Protein AF-A0A974P0B1-F1 (afdb_monomer_lite)

Foldseek 3Di:
DCQLVVVHDDAEADDCVPCVVLVVLVQDDLLHHPFQWDACVVQPPVQQLCFQCVVVCVVCVVVVHDDDPVVSVVVVVVQDDDRTGGLVSGDPVSNVVLVVVCVVDVVSVVVGDDPPSPTQDSVSSVSSVVSCCPCVPPVNVVVVVVVVVVCVVPDPPDPPPPPDPVVVVVVVVVPD

Secondary structure (DSSP, 8-state):
-GGGGGTPPP-EE--HHHHHHHHHTT---TTEES--EEEHHHH-HHHHHHHHHHHHHHHHHHTT----HHHHHHHHHHHEETTEEEGGGS-HHHHHHHHHHHHH-HHHHHHHS-S---PPPHHHHHHHHHHHHHHSSHHHHHHHHHHHHHHHHHS--------S-HHHHHHHHT--

pLDDT: mean 84.12, std 12.35, range [44.41, 96.06]

Sequence (176 aa):
MECWFFNKLLLGRDIPLITADLRSAGIVLDSLYDFLGIPVSLIGKRQVYRSLFHHLRQNAAAIGIPVKTQLCEKMLQRALRGNQIDFGGLEPLLQERVLHLAAQSPSVARDFFPRPLTLTSMETIRLNCGVVAREYSLERYLSRLLEIYSTIVSAPSGAASLAGNSLDIFKEFLLI

Structure (mmCIF, N/CA/C/O backbone):
data_AF-A0A974P0B1-F1
#
_entry.id   AF-A0A974P0B1-F1
#
loop_
_atom_site.group_PDB
_atom_site.id
_atom_site.type_symbol
_atom_site.label_atom_id
_atom_site.label_alt_id
_atom_site.label_comp_id
_atom_site.label_asym_id
_atom_site.label_entity_id
_atom_site.label_seq_id
_atom_site.pdbx_PDB_ins_code
_atom_site.Cartn_x
_atom_site.Cartn_y
_atom_site.Cartn_z
_atom_site.occupancy
_atom_site.B_iso_or_equiv
_atom_site.auth_seq_id
_atom_site.auth_comp_id
_atom_site.auth_asym_id
_atom_site.auth_atom_id
_atom_site.pdbx_PDB_model_num
ATOM 1 N N . MET A 1 1 ? 10.475 -5.405 -5.237 1.00 65.50 1 MET A N 1
ATOM 2 C CA . MET A 1 1 ? 10.103 -6.697 -5.867 1.00 65.50 1 MET A CA 1
ATOM 3 C C . MET A 1 1 ? 10.992 -7.863 -5.438 1.00 65.50 1 MET A C 1
ATOM 5 O O . MET A 1 1 ? 10.849 -8.965 -5.946 1.00 65.50 1 MET A O 1
ATOM 9 N N . GLU A 1 2 ? 11.865 -7.660 -4.450 1.00 77.81 2 GLU A N 1
ATOM 10 C CA . GLU A 1 2 ? 12.844 -8.661 -4.015 1.00 77.81 2 GLU A CA 1
ATOM 11 C C . GLU A 1 2 ? 12.228 -9.836 -3.244 1.00 77.81 2 GLU A C 1
ATOM 13 O O . GLU A 1 2 ? 12.825 -10.904 -3.172 1.00 77.81 2 GLU A O 1
ATOM 18 N N . CYS A 1 3 ? 11.020 -9.676 -2.692 1.00 85.62 3 CYS A N 1
ATOM 19 C CA . CYS A 1 3 ? 10.372 -10.686 -1.853 1.00 85.62 3 CYS A CA 1
ATOM 20 C C . CYS A 1 3 ? 10.278 -12.067 -2.524 1.00 85.62 3 CYS A C 1
ATOM 22 O O . CYS A 1 3 ? 10.609 -13.067 -1.885 1.00 85.62 3 CYS A O 1
ATOM 24 N N . TRP A 1 4 ? 9.910 -12.137 -3.807 1.00 90.75 4 TRP A N 1
ATOM 25 C CA . TRP A 1 4 ? 9.745 -13.415 -4.507 1.00 90.75 4 TRP A CA 1
ATOM 26 C C . TRP A 1 4 ? 11.066 -14.147 -4.771 1.00 90.75 4 TRP A C 1
ATOM 28 O O . TRP A 1 4 ? 11.073 -15.375 -4.748 1.00 90.75 4 TRP A O 1
ATOM 38 N N . PHE A 1 5 ? 12.192 -13.436 -4.912 1.00 87.94 5 PHE A N 1
ATOM 39 C CA . PHE A 1 5 ? 13.517 -14.068 -5.007 1.00 87.94 5 PHE A CA 1
ATOM 40 C C . PHE A 1 5 ? 13.920 -14.783 -3.711 1.00 87.94 5 PHE A C 1
ATOM 42 O O . PHE A 1 5 ? 14.678 -15.748 -3.742 1.00 87.94 5 PHE A O 1
ATOM 49 N N . PHE A 1 6 ? 13.360 -14.360 -2.576 1.00 89.62 6 PHE A N 1
ATOM 50 C CA . PHE A 1 6 ? 13.555 -14.998 -1.275 1.00 89.62 6 PHE A CA 1
ATOM 51 C C . PHE A 1 6 ? 12.420 -15.961 -0.897 1.00 89.62 6 PHE A C 1
ATOM 53 O O . PHE A 1 6 ? 12.275 -16.295 0.278 1.00 89.62 6 PHE A O 1
ATOM 60 N N . ASN A 1 7 ? 11.595 -16.391 -1.861 1.00 88.19 7 ASN A N 1
ATOM 61 C CA . ASN A 1 7 ? 10.407 -17.223 -1.631 1.00 88.19 7 ASN A CA 1
ATOM 62 C C . ASN A 1 7 ? 9.428 -16.624 -0.602 1.00 88.19 7 ASN A C 1
ATOM 64 O O . ASN A 1 7 ? 8.740 -17.353 0.114 1.00 88.19 7 ASN A O 1
ATOM 68 N N . LYS A 1 8 ? 9.366 -15.290 -0.507 1.00 87.38 8 LYS A N 1
ATO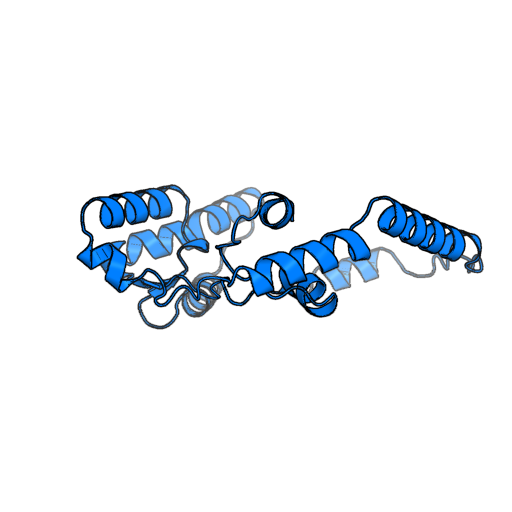M 69 C CA . LYS A 1 8 ? 8.434 -14.583 0.375 1.00 87.38 8 LYS A CA 1
ATOM 70 C C . LYS A 1 8 ? 7.213 -14.114 -0.404 1.00 87.38 8 LYS A C 1
ATOM 72 O O . LYS A 1 8 ? 7.312 -13.625 -1.529 1.00 87.38 8 LYS A O 1
ATOM 77 N N . LEU A 1 9 ? 6.059 -14.225 0.241 1.00 85.62 9 LEU A N 1
ATOM 78 C CA . LEU A 1 9 ? 4.806 -13.637 -0.220 1.00 85.62 9 LEU A CA 1
ATOM 79 C C . LEU A 1 9 ? 4.818 -12.110 -0.040 1.00 85.62 9 LEU A C 1
ATOM 81 O O . LEU A 1 9 ? 5.494 -11.582 0.845 1.00 85.62 9 LEU A O 1
ATOM 85 N N . LEU A 1 10 ? 4.057 -11.407 -0.879 1.00 87.75 10 LEU A N 1
ATOM 86 C CA . LEU A 1 10 ? 3.834 -9.968 -0.763 1.00 87.75 10 LEU A CA 1
ATOM 87 C C . LEU A 1 10 ? 2.446 -9.738 -0.161 1.00 87.75 10 LEU A C 1
ATOM 89 O O . LEU A 1 10 ? 1.453 -10.165 -0.739 1.00 87.75 10 LEU A O 1
ATOM 93 N N . LEU A 1 11 ? 2.375 -9.061 0.981 1.00 85.50 11 LEU A N 1
ATOM 94 C CA . LEU A 1 11 ? 1.121 -8.615 1.591 1.00 85.50 11 LEU A CA 1
ATOM 95 C C . LEU A 1 11 ? 1.169 -7.111 1.751 1.00 85.50 11 LEU A C 1
ATOM 97 O O . LEU A 1 11 ? 2.210 -6.550 2.093 1.00 85.50 11 LEU A O 1
ATOM 101 N N . GLY A 1 12 ? 0.034 -6.465 1.541 1.00 86.31 12 GLY A N 1
ATOM 102 C CA . GLY A 1 12 ? -0.056 -5.028 1.691 1.00 86.31 12 GLY A CA 1
ATOM 103 C C . GLY A 1 12 ? -1.247 -4.463 0.955 1.00 86.31 12 GLY A C 1
ATOM 104 O O . GLY A 1 12 ? -2.150 -5.190 0.551 1.00 86.31 12 GLY A O 1
ATOM 105 N N . ARG A 1 13 ? -1.224 -3.148 0.798 1.00 88.25 13 ARG A N 1
ATOM 106 C CA . ARG A 1 13 ? -2.263 -2.418 0.097 1.00 88.25 13 ARG A CA 1
ATOM 107 C C . ARG A 1 13 ? -2.045 -2.482 -1.412 1.00 88.25 13 ARG A C 1
ATOM 109 O O . ARG A 1 13 ? -0.927 -2.287 -1.886 1.00 88.25 13 ARG A O 1
ATOM 116 N N . ASP A 1 14 ? -3.126 -2.670 -2.151 1.00 90.44 14 ASP A N 1
ATOM 117 C CA . ASP A 1 14 ? -3.169 -2.414 -3.577 1.00 90.44 14 ASP A CA 1
ATOM 118 C C . ASP A 1 14 ? -3.239 -0.905 -3.822 1.00 90.44 14 ASP A C 1
ATOM 120 O O . ASP A 1 14 ? -4.169 -0.222 -3.387 1.00 90.44 14 ASP A O 1
ATOM 124 N N . ILE A 1 15 ? -2.226 -0.371 -4.498 1.00 91.12 15 ILE A N 1
ATOM 125 C CA . ILE A 1 15 ? -2.160 1.035 -4.891 1.00 91.12 15 ILE A CA 1
ATOM 126 C C . ILE A 1 15 ? -2.158 1.044 -6.418 1.00 91.12 15 ILE A C 1
ATOM 128 O O . ILE A 1 15 ? -1.076 0.925 -6.994 1.00 91.12 15 ILE A O 1
ATOM 132 N N . PRO A 1 16 ? -3.325 1.186 -7.082 1.00 91.31 16 PRO A N 1
ATOM 133 C CA . PRO A 1 16 ? -3.451 1.020 -8.532 1.00 91.31 16 PRO A CA 1
ATOM 134 C C . PRO A 1 16 ? -2.452 1.840 -9.349 1.00 91.31 16 PRO A C 1
ATOM 136 O O . PRO A 1 16 ? -1.931 1.346 -10.340 1.00 91.31 16 PRO A O 1
ATOM 139 N N . LEU A 1 17 ? -2.115 3.050 -8.888 1.00 91.81 17 LEU A N 1
ATOM 140 C CA . LEU A 1 17 ? -1.105 3.907 -9.519 1.00 91.81 17 LEU A CA 1
ATOM 141 C C . LEU A 1 17 ? 0.281 3.240 -9.630 1.00 91.81 17 LEU A C 1
ATOM 143 O O . LEU A 1 17 ? 1.037 3.556 -10.536 1.00 91.81 17 LEU A O 1
ATOM 147 N N . ILE A 1 18 ? 0.618 2.339 -8.707 1.00 89.06 18 ILE A N 1
ATOM 148 C CA . ILE A 1 18 ? 1.895 1.614 -8.661 1.00 89.06 18 ILE A CA 1
ATOM 149 C C . ILE A 1 18 ? 1.727 0.191 -9.211 1.00 89.06 18 ILE A C 1
ATOM 151 O O . ILE A 1 18 ? 2.604 -0.335 -9.890 1.00 89.06 18 ILE A O 1
ATOM 155 N N . THR A 1 19 ? 0.615 -0.470 -8.892 1.00 93.12 19 THR A N 1
ATOM 156 C CA . THR A 1 19 ? 0.416 -1.901 -9.154 1.00 93.12 19 THR A CA 1
ATOM 157 C C . THR A 1 19 ? -0.141 -2.201 -10.543 1.00 93.12 19 THR A C 1
ATOM 159 O O . THR A 1 19 ? -0.018 -3.340 -10.993 1.00 93.12 19 THR A O 1
ATOM 162 N N . ALA A 1 20 ? -0.732 -1.225 -11.242 1.00 94.38 20 ALA A N 1
ATOM 163 C CA . ALA A 1 20 ? -1.277 -1.426 -12.587 1.00 94.38 20 ALA A CA 1
ATOM 164 C C . ALA A 1 20 ? -0.200 -1.857 -13.595 1.00 94.38 20 ALA A C 1
ATOM 166 O O . ALA A 1 20 ? -0.405 -2.821 -14.335 1.00 94.38 20 ALA A O 1
ATOM 167 N N . ASP A 1 21 ? 0.969 -1.216 -13.574 1.00 92.00 21 ASP A N 1
ATOM 168 C CA . ASP A 1 21 ? 2.071 -1.558 -14.480 1.00 92.00 21 ASP A CA 1
ATOM 169 C C . ASP A 1 21 ? 2.635 -2.949 -14.181 1.00 92.00 21 ASP A C 1
ATOM 171 O O . ASP A 1 21 ? 2.925 -3.720 -15.095 1.00 92.00 21 ASP A O 1
ATOM 175 N N . LEU A 1 22 ? 2.723 -3.310 -12.896 1.00 93.25 22 LEU A N 1
ATOM 176 C CA . LEU A 1 22 ? 3.155 -4.642 -12.467 1.00 93.25 22 LEU A CA 1
ATOM 177 C C . LEU A 1 22 ? 2.202 -5.723 -12.994 1.00 93.25 22 LEU A C 1
ATOM 179 O O . LEU A 1 22 ? 2.647 -6.725 -13.554 1.00 93.25 22 LEU A O 1
ATOM 183 N N . ARG A 1 23 ? 0.887 -5.504 -12.868 1.00 94.88 23 ARG A N 1
ATOM 184 C CA . ARG A 1 23 ? -0.134 -6.413 -13.414 1.00 94.88 23 ARG A CA 1
ATOM 185 C C . ARG A 1 23 ? -0.051 -6.515 -14.928 1.00 94.88 23 ARG A C 1
ATOM 187 O O . ARG A 1 23 ? -0.134 -7.613 -15.469 1.00 94.88 23 ARG A O 1
ATOM 194 N N . SER A 1 24 ? 0.166 -5.388 -15.598 1.00 95.06 24 SER A N 1
ATOM 195 C CA . SER A 1 24 ? 0.305 -5.329 -17.056 1.00 95.06 24 SER A CA 1
ATOM 196 C C . SER A 1 24 ? 1.546 -6.087 -17.545 1.00 95.06 24 SER A C 1
ATOM 198 O O . SER A 1 24 ? 1.523 -6.677 -18.620 1.00 95.06 24 SER A O 1
ATOM 200 N N . ALA A 1 25 ? 2.603 -6.150 -16.729 1.00 93.25 25 ALA A N 1
ATOM 201 C CA . ALA A 1 25 ? 3.782 -6.984 -16.965 1.00 93.25 25 ALA A CA 1
ATOM 202 C C . ALA A 1 25 ? 3.564 -8.485 -16.657 1.00 93.25 25 ALA A C 1
ATOM 204 O O . ALA A 1 25 ? 4.457 -9.299 -16.901 1.00 93.25 25 ALA A O 1
ATOM 205 N N . GLY A 1 26 ? 2.394 -8.867 -16.133 1.00 95.12 26 GLY A N 1
ATOM 206 C CA . GLY A 1 26 ? 2.032 -10.246 -15.799 1.00 95.12 26 GLY A CA 1
ATOM 207 C C . GLY A 1 26 ? 2.282 -10.647 -14.343 1.00 95.12 26 GLY A C 1
ATOM 208 O O . GLY A 1 26 ? 2.250 -11.837 -14.035 1.00 95.12 26 GLY A O 1
ATOM 209 N N . ILE A 1 27 ? 2.545 -9.695 -13.440 1.00 94.38 27 ILE A N 1
ATOM 210 C CA . ILE A 1 27 ? 2.682 -9.977 -12.004 1.00 94.38 27 ILE A CA 1
ATOM 211 C C . ILE A 1 27 ? 1.297 -10.153 -11.374 1.00 94.38 27 ILE A C 1
ATOM 213 O O . ILE A 1 27 ? 0.426 -9.290 -11.482 1.00 94.38 27 ILE A O 1
ATOM 217 N N . VAL A 1 28 ? 1.121 -11.248 -10.639 1.00 93.50 28 VAL A N 1
ATOM 218 C CA . VAL A 1 28 ? -0.101 -11.561 -9.891 1.00 93.50 28 VAL A CA 1
ATOM 219 C C . VAL A 1 28 ? -0.016 -10.972 -8.479 1.00 93.50 28 VAL A C 1
ATOM 221 O O . VAL A 1 28 ? 0.936 -11.239 -7.744 1.00 93.50 28 VAL A O 1
ATOM 224 N N . LEU A 1 29 ? -1.012 -10.171 -8.087 1.00 91.69 29 LEU A N 1
ATOM 225 C CA . LEU A 1 29 ? -1.019 -9.371 -6.848 1.00 91.69 29 LEU A CA 1
ATOM 226 C C . LEU A 1 29 ? -2.283 -9.589 -5.994 1.00 91.69 29 LEU A C 1
ATOM 228 O O . LEU A 1 29 ? -2.705 -8.699 -5.262 1.00 91.69 29 LEU A O 1
ATOM 232 N N . ASP A 1 30 ? -2.887 -10.774 -6.074 1.00 88.69 30 ASP A N 1
ATOM 233 C CA . ASP A 1 30 ? -4.186 -11.089 -5.447 1.00 88.69 30 ASP A CA 1
ATOM 234 C C . ASP A 1 30 ? -4.161 -11.096 -3.909 1.00 88.69 30 ASP A C 1
ATOM 236 O O . ASP A 1 30 ? -5.200 -11.110 -3.253 1.00 88.69 30 ASP A O 1
ATOM 240 N N . SER A 1 31 ? -2.966 -11.097 -3.320 1.00 87.00 31 SER A N 1
ATOM 241 C CA . SER A 1 31 ? -2.746 -11.004 -1.877 1.00 87.00 31 SER A CA 1
ATOM 242 C C . SER A 1 31 ? -2.777 -9.564 -1.348 1.00 87.00 31 SER A C 1
ATOM 244 O O . SER A 1 31 ? -2.708 -9.359 -0.133 1.00 87.00 31 SER A O 1
ATOM 246 N N . LEU A 1 32 ? -2.854 -8.560 -2.231 1.00 89.06 32 LEU A N 1
ATOM 247 C CA . LEU A 1 32 ? -2.977 -7.159 -1.844 1.00 89.06 32 LEU A CA 1
ATOM 248 C C . LEU A 1 32 ? -4.437 -6.798 -1.540 1.00 89.06 32 LEU A C 1
ATOM 250 O O . LEU A 1 32 ? -5.347 -7.174 -2.274 1.00 89.06 32 LEU A O 1
ATOM 254 N N . TYR A 1 33 ? -4.666 -6.033 -0.474 1.00 87.75 33 TYR A N 1
ATOM 255 C CA . TYR A 1 33 ? -5.993 -5.535 -0.114 1.00 87.75 33 TYR A CA 1
ATOM 256 C C . TYR A 1 33 ? -6.235 -4.135 -0.686 1.00 87.75 33 TYR A C 1
ATOM 258 O O . TYR A 1 33 ? -5.348 -3.290 -0.662 1.00 87.75 33 TYR A O 1
ATOM 266 N N . ASP A 1 34 ? -7.456 -3.836 -1.125 1.00 87.12 34 ASP A N 1
ATOM 267 C CA . ASP A 1 34 ? -7.831 -2.470 -1.533 1.00 87.12 34 ASP A CA 1
ATOM 268 C C . ASP A 1 34 ? -8.062 -1.548 -0.319 1.00 87.12 34 ASP A C 1
ATOM 270 O O . ASP A 1 34 ? -7.619 -0.398 -0.282 1.00 87.12 34 ASP A O 1
ATOM 274 N N . PHE A 1 35 ? -8.741 -2.069 0.707 1.00 87.62 35 PHE A N 1
ATOM 275 C CA . PHE A 1 35 ? -9.203 -1.290 1.854 1.00 87.62 35 PHE A CA 1
ATOM 276 C C . PHE A 1 35 ? -9.104 -2.088 3.151 1.00 87.62 35 PHE A C 1
ATOM 278 O O . PHE A 1 35 ? -9.635 -3.196 3.248 1.00 87.62 35 PHE A O 1
ATOM 285 N N . LEU A 1 36 ? -8.454 -1.501 4.157 1.00 88.56 36 LEU A N 1
ATOM 286 C CA . LEU A 1 36 ? -8.349 -2.063 5.501 1.00 88.56 36 LEU A CA 1
ATOM 287 C C . LEU A 1 36 ? -9.251 -1.251 6.436 1.00 88.56 36 LEU A C 1
ATOM 289 O O . LEU A 1 36 ? -8.827 -0.265 7.034 1.00 88.56 36 LEU A O 1
ATOM 293 N N . GLY A 1 37 ? -10.529 -1.628 6.494 1.00 90.06 37 GLY A N 1
ATOM 294 C CA . GLY A 1 37 ? -11.578 -0.825 7.121 1.00 90.06 37 GLY A CA 1
ATOM 295 C C . GLY A 1 37 ? -11.558 -0.856 8.641 1.00 90.06 37 GLY A C 1
ATOM 296 O O . GLY A 1 37 ? -11.991 -1.830 9.246 1.00 90.06 37 GLY A O 1
ATOM 297 N N . ILE A 1 38 ? -11.159 0.248 9.267 1.00 90.50 38 ILE A N 1
ATOM 298 C CA . ILE A 1 38 ? -11.199 0.413 10.719 1.00 90.50 38 ILE A CA 1
ATOM 299 C C . ILE A 1 38 ? -12.506 1.103 11.135 1.00 90.50 38 ILE A C 1
ATOM 301 O O . ILE A 1 38 ? -12.777 2.223 10.688 1.00 90.50 38 ILE A O 1
ATOM 305 N N . PRO A 1 39 ? -13.325 0.488 12.009 1.00 90.44 39 PRO A N 1
ATOM 306 C CA . PRO A 1 39 ? -14.522 1.122 12.547 1.00 90.44 39 PRO A CA 1
ATOM 307 C C . PRO A 1 39 ? -14.222 2.464 13.224 1.00 90.44 39 PRO A C 1
ATOM 309 O O . PRO A 1 39 ? -13.433 2.551 14.167 1.00 90.44 39 PRO A O 1
ATOM 312 N N . VAL A 1 40 ? -14.925 3.518 12.807 1.00 90.25 40 VAL A N 1
ATOM 313 C CA . VAL A 1 40 ? -14.767 4.863 13.385 1.00 90.25 40 VAL A CA 1
ATOM 314 C C . VAL A 1 40 ? -15.126 4.884 14.876 1.00 90.25 40 VAL A C 1
ATOM 316 O O . VAL A 1 40 ? -14.596 5.704 15.625 1.00 90.25 40 VAL A O 1
ATOM 319 N N . SER A 1 41 ? -15.987 3.972 15.336 1.00 89.94 41 SER A N 1
ATOM 320 C CA . SER A 1 41 ? -16.331 3.803 16.755 1.00 89.94 41 SER A CA 1
ATOM 321 C C . SER A 1 41 ? -15.139 3.408 17.634 1.00 89.94 41 SER A C 1
ATOM 323 O O . SER A 1 41 ? -15.120 3.793 18.798 1.00 89.94 41 SER A O 1
ATOM 325 N N . LEU A 1 42 ? -14.136 2.702 17.096 1.00 87.19 42 LEU A N 1
ATOM 326 C CA . LEU A 1 42 ? -12.940 2.291 17.848 1.00 87.19 42 LEU A CA 1
ATOM 327 C C . LEU A 1 42 ? -11.959 3.447 18.074 1.00 87.19 42 LEU A C 1
ATOM 329 O O . LEU A 1 42 ? -11.253 3.492 19.079 1.00 87.19 42 LEU A O 1
ATOM 333 N N . ILE A 1 43 ? -11.917 4.388 17.133 1.00 87.44 43 ILE A N 1
ATOM 334 C CA . ILE A 1 43 ? -10.984 5.523 17.145 1.00 87.44 43 ILE A CA 1
ATOM 335 C C . ILE A 1 43 ? -11.635 6.760 17.782 1.00 87.44 43 ILE A C 1
ATOM 337 O O . ILE A 1 43 ? -10.994 7.509 18.524 1.00 87.44 43 ILE A O 1
ATOM 341 N N . GLY A 1 44 ? -12.923 6.956 17.493 1.00 88.69 44 GLY A N 1
ATOM 342 C CA . GLY A 1 44 ? -13.711 8.140 17.807 1.00 88.69 44 GLY A CA 1
ATOM 343 C C . GLY A 1 44 ? -13.807 9.104 16.618 1.00 88.69 44 GLY A C 1
ATOM 344 O O . GLY A 1 44 ? -12.808 9.486 16.006 1.00 88.69 44 GLY A O 1
ATOM 345 N N . LYS A 1 45 ? -15.031 9.558 16.306 1.00 87.06 45 LYS A N 1
ATOM 346 C CA . LYS A 1 45 ? -15.313 10.465 15.170 1.00 87.06 45 LYS A CA 1
ATOM 347 C C . LYS A 1 45 ? -14.472 11.744 15.202 1.00 87.06 45 LYS A C 1
ATOM 349 O O . LYS A 1 45 ? -13.981 12.192 14.169 1.00 87.06 45 LYS A O 1
ATOM 354 N N . ARG A 1 46 ? -14.289 12.334 16.389 1.00 88.31 46 ARG A N 1
ATOM 355 C CA . ARG A 1 46 ? -13.524 13.580 16.560 1.00 88.31 46 ARG A CA 1
ATOM 356 C C . ARG A 1 46 ? -12.040 13.373 16.260 1.00 88.31 46 ARG A C 1
ATOM 358 O O . ARG A 1 46 ? -11.413 14.253 15.679 1.00 88.31 46 ARG A O 1
ATOM 365 N N . GLN A 1 47 ? -11.489 12.230 16.654 1.00 88.19 47 GLN A N 1
ATOM 366 C CA . GLN A 1 47 ? -10.101 11.851 16.420 1.00 88.19 47 GLN A CA 1
ATOM 367 C C . GLN A 1 47 ? -9.859 11.600 14.931 1.00 88.19 47 GLN A C 1
ATOM 369 O O . GLN A 1 47 ? -8.922 12.169 14.382 1.00 88.19 47 GLN A O 1
ATOM 374 N N . VAL A 1 48 ? -10.755 10.862 14.267 1.00 86.69 48 VAL A N 1
ATOM 375 C CA . VAL A 1 48 ? -10.710 10.647 12.810 1.00 86.69 48 VAL A CA 1
ATOM 376 C C . VAL A 1 48 ? -10.755 11.975 12.055 1.00 86.69 48 VAL A C 1
ATOM 378 O O . VAL A 1 48 ? -9.892 12.244 11.224 1.00 86.69 48 VAL A O 1
ATOM 381 N N . TYR A 1 49 ? -11.708 12.850 12.392 1.00 86.88 49 TYR A N 1
ATOM 382 C CA . TYR A 1 49 ? -11.810 14.169 11.768 1.00 86.88 49 TYR A CA 1
ATOM 383 C C . TYR A 1 49 ? -10.533 14.994 11.965 1.00 86.88 49 TYR A C 1
ATOM 385 O O . TYR A 1 49 ? -10.010 15.584 11.023 1.00 86.88 49 TYR A O 1
ATOM 393 N N . ARG A 1 50 ? -10.001 15.036 13.193 1.00 85.31 50 ARG A N 1
ATOM 394 C CA . ARG A 1 50 ? -8.753 15.756 13.472 1.00 85.31 50 ARG A CA 1
ATOM 395 C C . ARG A 1 50 ? -7.593 15.192 12.661 1.00 85.31 50 ARG A C 1
ATOM 397 O O . ARG A 1 50 ? -6.882 15.986 12.068 1.00 85.31 50 ARG A O 1
ATOM 404 N N . SER A 1 51 ? -7.434 13.873 12.613 1.00 82.69 51 SER A N 1
ATOM 405 C CA . SER A 1 51 ? -6.355 13.203 11.880 1.00 82.69 51 SER A CA 1
ATOM 406 C C . SER A 1 51 ? -6.393 13.513 10.383 1.00 82.69 51 SER A C 1
ATOM 408 O O . SER A 1 51 ? -5.376 13.924 9.833 1.00 82.69 51 SER A O 1
ATOM 410 N N . LEU A 1 52 ? -7.567 13.430 9.750 1.00 82.62 52 LEU A N 1
ATOM 411 C CA . LEU A 1 52 ? -7.721 13.701 8.316 1.00 82.62 52 LEU A CA 1
ATOM 412 C C . LEU A 1 52 ? -7.378 15.147 7.932 1.00 82.62 52 LEU A C 1
ATOM 414 O O . LEU A 1 52 ? -6.850 15.395 6.851 1.00 82.62 52 LEU A O 1
ATOM 418 N N . PHE A 1 53 ? -7.689 16.112 8.802 1.00 85.56 53 PHE A N 1
ATOM 419 C CA . PHE A 1 53 ? -7.570 17.537 8.475 1.00 85.56 53 PHE A CA 1
ATOM 420 C C . PHE A 1 53 ? -6.422 18.255 9.180 1.00 85.56 53 PHE A C 1
ATOM 422 O O . PHE A 1 53 ? -6.245 19.450 8.947 1.00 85.56 53 PHE A O 1
ATOM 429 N N . HIS A 1 54 ? -5.648 17.575 10.030 1.00 81.94 54 HIS A N 1
ATOM 430 C CA . HIS A 1 54 ? -4.561 18.196 10.788 1.00 81.94 54 HIS A CA 1
ATOM 431 C C . HIS A 1 54 ? -3.522 18.824 9.857 1.00 81.94 54 HIS A C 1
ATOM 433 O O . HIS A 1 54 ? -3.336 20.041 9.878 1.00 81.94 54 HIS A O 1
ATOM 439 N N . HIS A 1 55 ? -2.928 18.011 8.981 1.00 80.12 55 HIS A N 1
ATOM 440 C CA . HIS A 1 55 ? -1.911 18.471 8.039 1.00 80.12 55 HIS A CA 1
ATOM 441 C C . HIS A 1 55 ? -2.484 19.391 6.964 1.00 80.12 55 HIS A C 1
ATOM 443 O O . HIS A 1 55 ? -1.850 20.381 6.620 1.00 80.12 55 HIS A O 1
ATOM 449 N N . LEU A 1 56 ? -3.712 19.142 6.492 1.00 84.31 56 LEU A N 1
ATOM 450 C CA . LEU A 1 56 ? -4.371 20.039 5.539 1.00 84.31 56 LEU A CA 1
ATOM 451 C C . LEU A 1 56 ? -4.478 21.461 6.102 1.00 84.31 56 LEU A C 1
ATOM 453 O O . LEU A 1 56 ? -4.127 22.420 5.425 1.00 84.31 56 LEU A O 1
ATOM 457 N N . ARG A 1 57 ? -4.938 21.602 7.351 1.00 85.88 57 ARG A N 1
ATOM 458 C CA . ARG A 1 57 ? -5.080 22.911 8.002 1.00 85.88 57 ARG A CA 1
ATOM 459 C C . ARG A 1 57 ? -3.733 23.558 8.297 1.00 85.88 57 ARG A C 1
ATOM 461 O O . ARG A 1 57 ? -3.615 24.761 8.107 1.00 85.88 57 ARG A O 1
ATOM 468 N N . GLN A 1 58 ? -2.741 22.784 8.737 1.00 85.88 58 GLN A N 1
ATOM 469 C CA . GLN A 1 58 ? -1.385 23.293 8.965 1.00 85.88 58 GLN A CA 1
ATOM 470 C C . GLN A 1 58 ? -0.753 23.814 7.674 1.00 85.88 58 GLN A C 1
ATOM 472 O O . GLN A 1 58 ? -0.286 24.949 7.639 1.00 85.88 58 GLN A O 1
ATOM 477 N N . ASN A 1 59 ? -0.799 23.019 6.606 1.00 86.88 59 ASN A N 1
ATOM 478 C CA . ASN A 1 59 ? -0.212 23.378 5.321 1.00 86.88 59 ASN A CA 1
ATOM 479 C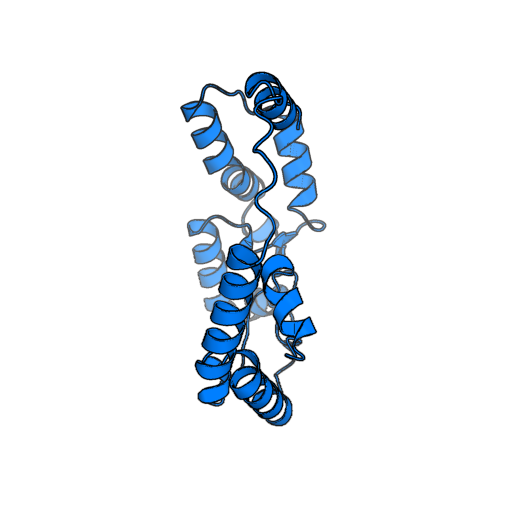 C . ASN A 1 59 ? -0.931 24.579 4.710 1.00 86.88 59 ASN A C 1
ATOM 481 O O . ASN A 1 59 ? -0.278 25.515 4.268 1.00 86.88 59 ASN A O 1
ATOM 485 N N . ALA A 1 60 ? -2.265 24.588 4.740 1.00 88.00 60 ALA A N 1
ATOM 486 C CA . ALA A 1 60 ? -3.058 25.696 4.226 1.00 88.00 60 ALA A CA 1
ATOM 487 C C . ALA A 1 60 ? -2.796 26.998 5.004 1.00 88.00 60 ALA A C 1
ATOM 489 O O . ALA A 1 60 ? -2.633 28.051 4.393 1.00 88.00 60 ALA A O 1
ATOM 490 N N . ALA A 1 61 ? -2.660 26.925 6.334 1.00 89.25 61 ALA A N 1
ATOM 491 C CA . ALA A 1 61 ? -2.276 28.073 7.152 1.00 89.25 61 ALA A CA 1
ATOM 492 C C . ALA A 1 61 ? -0.866 28.586 6.812 1.00 89.25 61 ALA A C 1
ATOM 494 O O . ALA A 1 61 ? -0.677 29.796 6.725 1.00 89.25 61 ALA A O 1
ATOM 495 N N . ALA A 1 62 ? 0.096 27.689 6.565 1.00 91.06 62 ALA A N 1
ATOM 496 C CA . ALA A 1 62 ? 1.465 28.060 6.197 1.00 91.06 62 ALA A CA 1
ATOM 497 C C . ALA A 1 62 ? 1.546 28.835 4.868 1.00 91.06 62 ALA A C 1
ATOM 499 O O . ALA A 1 62 ? 2.455 29.639 4.687 1.00 91.06 62 ALA A O 1
ATOM 500 N N . ILE A 1 63 ? 0.581 28.629 3.966 1.00 91.44 63 ILE A N 1
ATOM 501 C CA . ILE A 1 63 ? 0.483 29.329 2.674 1.00 91.44 63 ILE A CA 1
ATOM 502 C C . ILE A 1 63 ? -0.642 30.378 2.628 1.00 91.44 63 ILE A C 1
ATOM 504 O O . ILE A 1 63 ? -0.962 30.888 1.559 1.00 91.44 63 ILE A O 1
ATOM 508 N N . GLY A 1 64 ? -1.257 30.710 3.771 1.00 90.50 64 GLY A N 1
ATOM 509 C CA . GLY A 1 64 ? -2.295 31.744 3.870 1.00 90.50 64 GLY A CA 1
ATOM 510 C C . GLY A 1 64 ? -3.631 31.401 3.196 1.00 90.50 64 GLY A C 1
ATOM 511 O O . GLY A 1 64 ? -4.444 32.293 2.961 1.00 90.50 64 GLY A O 1
ATOM 512 N N . ILE A 1 65 ? -3.885 30.126 2.887 1.00 89.38 65 ILE A N 1
ATOM 513 C CA . ILE A 1 65 ? -5.116 29.678 2.228 1.00 89.38 65 ILE A CA 1
ATOM 514 C C . ILE A 1 65 ? -6.122 29.184 3.280 1.00 89.38 65 ILE A C 1
ATOM 516 O O . ILE A 1 65 ? -5.812 28.290 4.071 1.00 89.38 65 ILE A O 1
ATOM 520 N N . PRO A 1 66 ? -7.364 29.701 3.303 1.00 85.00 66 PRO A N 1
ATOM 521 C CA . PRO A 1 66 ? -8.387 29.202 4.211 1.00 85.00 66 PRO A CA 1
ATOM 522 C C . PRO A 1 66 ? -8.929 27.842 3.749 1.00 85.00 66 PRO A C 1
ATOM 524 O O . PRO A 1 66 ? -9.393 27.682 2.618 1.00 85.00 66 PRO A O 1
ATOM 527 N N . VAL A 1 67 ? -8.955 26.858 4.653 1.00 86.00 67 VAL A N 1
ATOM 528 C CA . VAL A 1 67 ? -9.600 25.563 4.387 1.00 86.00 67 VAL A CA 1
ATOM 529 C C . VAL A 1 67 ? -11.115 25.709 4.529 1.00 86.00 67 VAL A C 1
ATOM 531 O O . VAL A 1 67 ? -11.635 25.872 5.632 1.00 86.00 67 VAL A O 1
ATOM 534 N N . LYS A 1 68 ? -11.840 25.618 3.411 1.00 87.44 68 LYS A N 1
ATOM 535 C CA . LYS A 1 68 ? -13.310 25.674 3.398 1.00 87.44 68 LYS A CA 1
ATOM 536 C C . LYS A 1 68 ? -13.906 24.443 4.090 1.00 87.44 68 LYS A C 1
ATOM 538 O O . LYS A 1 68 ? -13.565 23.314 3.746 1.00 87.44 68 LYS A O 1
ATOM 543 N N . THR A 1 69 ? -14.873 24.638 4.987 1.00 85.94 69 THR A N 1
ATOM 544 C CA . THR A 1 69 ? -15.566 23.538 5.693 1.00 85.94 69 THR A CA 1
ATOM 545 C C . THR A 1 69 ? -16.180 22.514 4.735 1.00 85.94 69 THR A C 1
ATOM 547 O O . THR A 1 69 ? -16.021 21.313 4.937 1.00 85.94 69 THR A O 1
ATOM 550 N N . GLN A 1 70 ? -16.783 22.981 3.637 1.00 87.75 70 GLN A N 1
ATOM 551 C CA . GLN A 1 70 ? -17.370 22.130 2.594 1.00 87.75 70 GLN A CA 1
ATOM 552 C C . GLN A 1 70 ? -16.346 21.186 1.940 1.00 87.75 70 GLN A C 1
ATOM 554 O O . GLN A 1 70 ? -16.689 20.071 1.549 1.00 87.75 70 GLN A O 1
ATOM 559 N N . LEU A 1 71 ? -15.082 21.614 1.815 1.00 85.38 71 LEU A N 1
ATOM 560 C CA . LEU A 1 71 ? -14.010 20.762 1.298 1.00 85.38 71 LEU A CA 1
ATOM 561 C C . LEU A 1 71 ? -13.709 19.632 2.288 1.00 85.38 71 LEU A C 1
ATOM 563 O O . LEU A 1 71 ? -13.649 18.474 1.883 1.00 85.38 71 LEU A O 1
ATOM 567 N N . CYS A 1 72 ? -13.600 19.952 3.581 1.00 86.00 72 CYS A N 1
ATOM 568 C CA . CYS A 1 72 ? -13.408 18.947 4.625 1.00 86.00 72 CYS A CA 1
ATOM 569 C C . CYS A 1 72 ? -14.557 17.933 4.654 1.00 86.00 72 CYS A C 1
ATOM 571 O O . CYS A 1 72 ? -14.318 16.737 4.758 1.00 86.00 72 CYS A O 1
ATOM 573 N N . GLU A 1 73 ? -15.807 18.373 4.523 1.00 86.75 73 GLU A N 1
ATOM 574 C CA . GLU A 1 73 ? -16.958 17.462 4.491 1.00 86.75 73 GLU A CA 1
ATOM 575 C C . GLU A 1 73 ? -16.905 16.509 3.292 1.00 86.75 73 GLU A C 1
ATOM 577 O O . GLU A 1 73 ? -17.045 15.299 3.468 1.00 86.75 73 GLU A O 1
ATOM 582 N N . LYS A 1 74 ? -16.610 17.021 2.089 1.00 86.69 74 LYS A N 1
ATOM 583 C CA . LYS A 1 74 ? -16.438 16.188 0.887 1.00 86.69 74 LYS A CA 1
ATOM 584 C C . LYS A 1 74 ? -15.285 15.194 1.031 1.00 86.69 74 LYS A C 1
ATOM 586 O O . LYS A 1 74 ? -15.415 14.037 0.639 1.00 86.69 74 LYS A O 1
ATOM 591 N N . MET A 1 75 ? -14.155 15.627 1.587 1.00 86.81 75 MET A N 1
ATOM 592 C CA . MET A 1 75 ? -13.007 14.753 1.843 1.00 86.81 75 MET A CA 1
ATOM 593 C C . MET A 1 75 ? -13.339 13.673 2.873 1.00 86.81 75 MET A C 1
ATOM 595 O O . MET A 1 75 ? -12.991 12.516 2.666 1.00 86.81 75 MET A O 1
ATOM 599 N N . LEU A 1 76 ? -14.055 14.025 3.943 1.00 87.12 76 LEU A N 1
ATOM 600 C CA . LEU A 1 76 ? -14.500 13.072 4.955 1.00 87.12 76 LEU A CA 1
ATOM 601 C C . LEU A 1 76 ? -15.444 12.026 4.352 1.00 87.12 76 LEU A C 1
ATOM 603 O O . LEU A 1 76 ? -15.269 10.839 4.601 1.00 87.12 76 LEU A O 1
ATOM 607 N N . GLN A 1 77 ? -16.404 12.451 3.527 1.00 87.38 77 GLN A N 1
ATOM 608 C CA . GLN A 1 77 ? -17.313 11.540 2.825 1.00 87.38 77 GLN A CA 1
ATOM 609 C C . GLN A 1 77 ? -16.570 10.579 1.890 1.00 87.38 77 GLN A C 1
ATOM 611 O O . GLN A 1 77 ? -16.953 9.421 1.793 1.00 87.38 77 GLN A O 1
ATOM 616 N N . ARG A 1 78 ? -15.498 11.035 1.229 1.00 87.19 78 ARG A N 1
ATOM 617 C CA . ARG A 1 78 ? -14.655 10.184 0.371 1.00 87.19 78 ARG A CA 1
ATOM 618 C C . ARG A 1 78 ? -13.748 9.241 1.161 1.00 87.19 78 ARG A C 1
ATOM 620 O O . ARG A 1 78 ? -13.471 8.142 0.695 1.00 87.19 78 ARG A O 1
ATOM 627 N N . ALA A 1 79 ? -13.270 9.673 2.326 1.00 87.06 79 ALA A N 1
ATOM 628 C CA . ALA A 1 79 ? -12.391 8.880 3.182 1.00 87.06 79 ALA A CA 1
ATOM 629 C C . ALA A 1 79 ? -13.133 7.743 3.906 1.00 87.06 79 ALA A C 1
ATOM 631 O O . ALA A 1 79 ? -12.512 6.758 4.307 1.00 87.06 79 ALA A O 1
ATOM 632 N N . LEU A 1 80 ? -14.449 7.880 4.090 1.00 90.75 80 LEU A N 1
ATOM 633 C CA . LEU A 1 80 ? -15.280 6.900 4.775 1.00 90.75 80 LEU A CA 1
ATOM 634 C C . LEU A 1 80 ? -15.965 5.945 3.791 1.00 90.75 80 LEU A C 1
ATOM 636 O O . LEU A 1 80 ? -16.639 6.368 2.856 1.00 90.75 80 LEU A O 1
ATOM 640 N N . ARG A 1 81 ? -15.878 4.641 4.068 1.00 90.25 81 ARG A N 1
ATOM 641 C CA . ARG A 1 81 ? -16.760 3.621 3.482 1.00 90.25 81 ARG A CA 1
ATOM 642 C C . ARG A 1 81 ? -17.758 3.207 4.563 1.00 90.25 81 ARG A C 1
ATOM 644 O O . ARG A 1 81 ? -17.438 2.438 5.467 1.00 90.25 81 ARG A O 1
ATOM 651 N N . GLY A 1 82 ? -18.951 3.802 4.541 1.00 89.69 82 GLY A N 1
ATOM 652 C CA . GLY A 1 82 ? -19.926 3.648 5.627 1.00 89.69 82 GLY A CA 1
ATOM 653 C C . GLY A 1 82 ? -19.407 4.236 6.948 1.00 89.69 82 GLY A C 1
ATOM 654 O O . GLY A 1 82 ? -19.101 5.422 7.019 1.00 89.69 82 GLY A O 1
ATOM 655 N N . ASN A 1 83 ? -19.299 3.413 8.000 1.00 89.62 83 ASN A N 1
ATOM 656 C CA . ASN A 1 83 ? -18.751 3.816 9.309 1.00 89.62 83 ASN A CA 1
ATOM 657 C C . ASN A 1 83 ? -17.300 3.340 9.523 1.00 89.62 83 ASN A C 1
ATOM 659 O O . ASN A 1 83 ? -16.861 3.158 10.662 1.00 89.62 83 ASN A O 1
ATOM 663 N N . GLN A 1 84 ? -16.569 3.103 8.434 1.00 91.56 84 GLN A N 1
ATOM 664 C CA . GLN A 1 84 ? -15.178 2.669 8.451 1.00 91.56 84 GLN A CA 1
ATOM 665 C C . GLN A 1 84 ? -14.292 3.666 7.714 1.00 91.56 84 GLN A C 1
ATOM 667 O O . GLN A 1 84 ? -14.699 4.255 6.712 1.00 91.56 84 GLN A O 1
ATOM 672 N N . ILE A 1 85 ? -13.069 3.814 8.206 1.00 91.69 85 ILE A N 1
ATOM 673 C CA . ILE A 1 85 ? -11.992 4.554 7.555 1.00 91.69 85 ILE A CA 1
ATOM 674 C C . ILE A 1 85 ? -10.871 3.585 7.205 1.00 91.69 85 ILE A C 1
ATOM 676 O O . ILE A 1 85 ? -10.609 2.643 7.949 1.00 91.69 85 ILE A O 1
ATOM 680 N N . ASP A 1 86 ? -10.213 3.815 6.078 1.00 90.56 86 ASP A N 1
ATOM 681 C CA . ASP A 1 86 ? -9.058 3.016 5.695 1.00 90.56 86 ASP A CA 1
ATOM 682 C C . ASP A 1 86 ? -7.903 3.218 6.680 1.00 90.56 86 ASP A C 1
ATOM 684 O O . ASP A 1 86 ? -7.522 4.356 6.962 1.00 90.56 86 ASP A O 1
ATOM 688 N N . PHE A 1 87 ? -7.301 2.131 7.157 1.00 89.88 87 PHE A N 1
ATOM 689 C CA . PHE A 1 87 ? -6.136 2.174 8.037 1.00 89.88 87 PHE A CA 1
ATOM 690 C C . PHE A 1 87 ? -5.003 3.016 7.441 1.00 89.88 87 PHE A C 1
ATOM 692 O O . PHE A 1 87 ? -4.431 3.855 8.133 1.00 89.88 87 PHE A O 1
ATOM 699 N N . GLY A 1 88 ? -4.732 2.861 6.139 1.00 87.19 88 GLY A N 1
ATOM 700 C CA . GLY A 1 88 ? -3.687 3.626 5.451 1.00 87.19 88 GLY A CA 1
ATOM 701 C C . GLY A 1 88 ? -3.969 5.132 5.349 1.00 87.19 88 GLY A C 1
ATOM 702 O O . GLY A 1 88 ? -3.057 5.893 5.047 1.00 87.19 88 GLY A O 1
ATOM 703 N N . GLY A 1 89 ? -5.209 5.567 5.594 1.00 85.12 89 GLY A N 1
ATOM 704 C CA . GLY A 1 89 ? -5.595 6.980 5.638 1.00 85.12 89 GLY A CA 1
ATOM 705 C C . GLY A 1 89 ? -5.517 7.610 7.032 1.00 85.12 89 GLY A C 1
ATOM 706 O O . GLY A 1 89 ? -5.776 8.805 7.172 1.00 85.12 89 GLY A O 1
ATOM 707 N N . LEU A 1 90 ? -5.197 6.829 8.066 1.00 88.81 90 LEU A N 1
ATOM 708 C CA . LEU A 1 90 ? -5.017 7.325 9.429 1.00 88.81 90 LEU A CA 1
ATOM 709 C C . LEU A 1 90 ? -3.634 7.962 9.610 1.00 88.81 90 LEU A C 1
ATOM 711 O O . LEU A 1 90 ? -2.653 7.519 9.021 1.00 88.81 90 LEU A O 1
ATOM 715 N N . GLU A 1 91 ? -3.553 8.964 10.481 1.00 88.50 91 GLU A N 1
ATOM 716 C CA . GLU A 1 91 ? -2.283 9.536 10.946 1.00 88.50 91 GLU A CA 1
ATOM 717 C C . GLU A 1 91 ? -1.510 8.505 11.805 1.00 88.50 91 GLU A C 1
ATOM 719 O O . GLU A 1 91 ? -2.154 7.682 12.471 1.00 88.50 91 GLU A O 1
ATOM 724 N N . PRO A 1 92 ? -0.160 8.504 11.795 1.00 89.81 92 PRO A N 1
ATOM 725 C CA . PRO A 1 92 ? 0.648 7.445 12.405 1.00 89.81 92 PRO A CA 1
ATOM 726 C C . PRO A 1 92 ? 0.302 7.099 13.858 1.00 89.81 92 PRO A C 1
ATOM 728 O O . PRO A 1 92 ? 0.220 5.917 14.187 1.00 89.81 92 PRO A O 1
ATOM 731 N N . LEU A 1 93 ? 0.002 8.084 14.713 1.00 89.69 93 LEU A N 1
ATOM 732 C CA . LEU A 1 93 ? -0.370 7.811 16.111 1.00 89.69 93 LEU A CA 1
ATOM 733 C C . LEU A 1 93 ? -1.684 7.022 16.236 1.00 89.69 93 LEU A C 1
ATOM 735 O O . LEU A 1 93 ? -1.864 6.211 17.148 1.00 89.69 93 LEU A O 1
ATOM 739 N N . LEU A 1 94 ? -2.631 7.238 15.319 1.00 89.94 94 LEU A N 1
ATOM 740 C CA . LEU A 1 94 ? -3.870 6.462 15.282 1.00 89.94 94 LEU A CA 1
ATOM 741 C C . LEU A 1 94 ? -3.645 5.063 14.707 1.00 89.94 94 LEU A C 1
ATOM 743 O O . LEU A 1 94 ? -4.268 4.119 15.194 1.00 89.94 94 LEU A O 1
ATOM 747 N N . GLN A 1 95 ? -2.755 4.918 13.721 1.00 91.50 95 GLN A N 1
ATOM 748 C CA . GLN A 1 95 ? -2.358 3.605 13.206 1.00 91.50 95 GLN A CA 1
ATOM 749 C C . GLN A 1 95 ? -1.729 2.753 14.315 1.00 91.50 95 GLN A C 1
ATOM 751 O O . GLN A 1 95 ? -2.165 1.626 14.542 1.00 91.50 95 GLN A O 1
ATOM 756 N N . GLU A 1 96 ? -0.778 3.314 15.065 1.00 93.06 96 GLU A N 1
ATOM 757 C CA . GLU A 1 96 ? -0.132 2.657 16.206 1.00 93.06 96 GLU A CA 1
ATOM 758 C C . GLU A 1 96 ? -1.158 2.215 17.260 1.00 93.06 96 GLU A C 1
ATOM 760 O O . GLU A 1 96 ? -1.169 1.061 17.692 1.00 93.06 96 GLU A O 1
ATOM 765 N N . ARG A 1 97 ? -2.099 3.097 17.619 1.00 90.88 97 ARG A N 1
ATOM 766 C CA . ARG A 1 97 ? -3.170 2.761 18.565 1.00 90.88 97 ARG A CA 1
ATOM 767 C C . ARG A 1 97 ? -4.035 1.595 18.084 1.00 90.88 97 ARG A C 1
ATOM 769 O O . ARG A 1 97 ? -4.376 0.722 18.882 1.00 90.88 97 ARG A O 1
ATOM 776 N N . VAL A 1 98 ? -4.410 1.577 16.805 1.00 90.44 98 VAL A N 1
ATOM 777 C CA . VAL A 1 98 ? -5.193 0.478 16.216 1.00 90.44 98 VAL A CA 1
ATOM 778 C C . VAL A 1 98 ? -4.406 -0.833 16.269 1.00 90.44 98 VAL A C 1
ATOM 780 O O . VAL A 1 98 ? -4.974 -1.860 16.643 1.00 90.44 98 VAL A O 1
ATOM 783 N N . LEU A 1 99 ? -3.103 -0.801 15.973 1.00 90.81 99 LEU A N 1
ATOM 784 C CA . LEU A 1 99 ? -2.230 -1.974 16.068 1.00 90.81 99 LEU A CA 1
ATOM 785 C C . LEU A 1 99 ? -2.124 -2.497 17.506 1.00 90.81 99 LEU A C 1
ATOM 787 O O . LEU A 1 99 ? -2.247 -3.703 17.717 1.00 90.81 99 LEU A O 1
ATOM 791 N N . HIS A 1 100 ? -1.978 -1.619 18.503 1.00 92.06 100 HIS A N 1
ATOM 792 C CA . HIS A 1 100 ? -1.974 -2.025 19.913 1.00 92.06 100 HIS A CA 1
ATOM 793 C C . HIS A 1 100 ? -3.285 -2.690 20.336 1.00 92.06 100 HIS A C 1
ATOM 795 O O . HIS A 1 100 ? -3.258 -3.734 20.989 1.00 92.06 100 HIS A O 1
ATOM 801 N N . LEU A 1 101 ? -4.430 -2.131 19.935 1.00 88.94 101 LEU A N 1
ATOM 802 C CA . LEU A 1 101 ? -5.738 -2.724 20.223 1.00 88.94 101 LEU A CA 1
ATOM 803 C C . LEU A 1 101 ? -5.885 -4.109 19.580 1.00 88.94 101 LEU A C 1
ATOM 805 O O . LEU A 1 101 ? -6.357 -5.043 20.227 1.00 88.94 101 LEU A O 1
ATOM 809 N N . ALA A 1 102 ? -5.449 -4.255 18.328 1.00 88.31 102 ALA A N 1
ATOM 810 C CA . ALA A 1 102 ? -5.470 -5.532 17.625 1.00 88.31 102 ALA A CA 1
ATOM 811 C C . ALA A 1 102 ? -4.538 -6.571 18.277 1.00 88.31 102 ALA A C 1
ATOM 813 O O . ALA A 1 102 ? -4.907 -7.738 18.391 1.00 88.31 102 ALA A O 1
ATOM 814 N N . ALA A 1 103 ? -3.361 -6.155 18.751 1.00 89.81 103 ALA A N 1
ATOM 815 C CA . ALA A 1 103 ? -2.413 -7.032 19.439 1.00 89.81 103 ALA A CA 1
ATOM 816 C C . ALA A 1 103 ? -2.941 -7.531 20.795 1.00 89.81 103 ALA A C 1
ATOM 818 O O . ALA A 1 103 ? -2.654 -8.656 21.197 1.00 89.81 103 ALA A O 1
ATOM 819 N N . GLN A 1 104 ? -3.728 -6.709 21.494 1.00 90.38 104 GLN A N 1
ATOM 820 C CA . GLN A 1 104 ? -4.309 -7.047 22.796 1.00 90.38 104 GLN A CA 1
ATOM 821 C C . GLN A 1 104 ? -5.599 -7.871 22.693 1.00 90.38 104 GLN A C 1
ATOM 823 O O . GLN A 1 104 ? -6.001 -8.498 23.671 1.00 90.38 104 GLN A O 1
ATOM 828 N N . SER A 1 105 ? -6.264 -7.873 21.534 1.00 86.88 105 SER A N 1
ATOM 829 C CA . SER A 1 105 ? -7.554 -8.536 21.361 1.00 86.88 105 SER A CA 1
ATOM 830 C C . SER A 1 105 ? -7.680 -9.223 19.992 1.00 86.88 105 SER A C 1
ATOM 832 O O . SER A 1 105 ? -7.954 -8.580 18.975 1.00 86.88 105 SER A O 1
ATOM 834 N N . PRO A 1 106 ? -7.559 -10.564 19.947 1.00 81.56 106 PRO A N 1
ATOM 835 C CA . PRO A 1 106 ? -7.711 -11.335 18.714 1.00 81.56 106 PRO A CA 1
ATOM 836 C C . PRO A 1 106 ? -9.110 -11.271 18.081 1.00 81.56 106 PRO A C 1
ATOM 838 O O . PRO A 1 106 ? -9.263 -11.601 16.905 1.00 81.56 106 PRO A O 1
ATOM 841 N N . SER A 1 107 ? -10.159 -10.922 18.834 1.00 81.69 107 SER A N 1
ATOM 842 C CA . SER A 1 107 ? -11.489 -10.661 18.257 1.00 81.69 107 SER A CA 1
ATOM 843 C C . SER A 1 107 ? -11.485 -9.352 17.477 1.00 81.69 107 SER A C 1
ATOM 845 O O . SER A 1 107 ? -11.813 -9.354 16.300 1.00 81.69 107 SER A O 1
ATOM 847 N N . VAL A 1 108 ? -10.976 -8.285 18.091 1.00 79.81 108 VAL A N 1
ATOM 848 C CA . VAL A 1 108 ? -10.811 -6.964 17.475 1.00 79.81 108 VAL A CA 1
ATOM 849 C C . VAL A 1 108 ? -9.966 -7.066 16.202 1.00 79.81 108 VAL A C 1
ATOM 851 O O . VAL A 1 108 ? -10.387 -6.594 15.155 1.00 79.81 108 VAL A O 1
ATOM 854 N N . ALA A 1 109 ? -8.838 -7.782 16.233 1.00 79.81 109 ALA A N 1
ATOM 855 C CA . ALA A 1 109 ? -8.049 -8.032 15.027 1.00 79.81 109 ALA A CA 1
ATOM 856 C C . ALA A 1 109 ? -8.861 -8.743 13.920 1.00 79.81 109 ALA A C 1
ATOM 858 O O . ALA A 1 109 ? -8.788 -8.377 12.748 1.00 79.81 109 ALA A O 1
ATOM 859 N N . ARG A 1 110 ? -9.665 -9.755 14.266 1.00 76.25 110 ARG A N 1
ATOM 860 C CA . ARG A 1 110 ? -10.477 -10.486 13.278 1.00 76.25 110 ARG A CA 1
ATOM 861 C C . ARG A 1 110 ? -11.544 -9.622 12.609 1.00 76.25 110 ARG A C 1
ATOM 863 O O . ARG A 1 110 ? -11.858 -9.896 11.456 1.00 76.25 110 ARG A O 1
ATOM 870 N N . ASP A 1 111 ? -12.057 -8.611 13.298 1.00 75.81 111 ASP A N 1
ATOM 871 C CA . ASP A 1 111 ? -13.180 -7.803 12.818 1.00 75.81 111 ASP A CA 1
ATOM 872 C C . ASP A 1 111 ? -12.802 -6.819 11.701 1.00 75.81 111 ASP A C 1
ATOM 874 O O . ASP A 1 111 ? -13.683 -6.349 10.981 1.00 75.81 111 ASP A O 1
ATOM 878 N N . PHE A 1 112 ? -11.516 -6.495 11.532 1.00 75.88 112 PHE A N 1
ATOM 879 C CA . PHE A 1 112 ? -11.085 -5.542 10.501 1.00 75.88 112 PHE A CA 1
ATOM 880 C C . PHE A 1 112 ? -9.863 -5.942 9.682 1.00 75.88 112 PHE A C 1
ATOM 882 O O . PHE A 1 112 ? -9.624 -5.305 8.660 1.00 75.88 112 PHE A O 1
ATOM 889 N N . PHE A 1 113 ? -9.113 -6.993 10.029 1.00 70.62 113 PHE A N 1
ATOM 890 C CA . PHE A 1 113 ? -8.167 -7.554 9.061 1.00 70.62 113 PHE A CA 1
ATOM 891 C C . PHE A 1 113 ? -8.942 -8.237 7.921 1.00 70.62 113 PHE A C 1
ATOM 893 O O . PHE A 1 113 ? -9.751 -9.124 8.207 1.00 70.62 113 PHE A O 1
ATOM 900 N N . PRO A 1 114 ? -8.708 -7.878 6.641 1.00 62.03 114 PRO A N 1
ATOM 901 C CA . PRO A 1 114 ? -9.385 -8.493 5.515 1.00 62.03 114 PRO A CA 1
ATOM 902 C C . PRO A 1 114 ? -9.114 -9.990 5.562 1.00 62.03 114 PRO A C 1
ATOM 904 O O . PRO A 1 114 ? -7.966 -10.439 5.546 1.00 62.03 114 PRO A O 1
ATOM 907 N N . ARG A 1 115 ? -10.194 -10.762 5.678 1.00 63.00 115 ARG A N 1
ATOM 908 C CA . ARG A 1 115 ? -10.155 -12.212 5.575 1.00 63.00 115 ARG A CA 1
ATOM 909 C C . ARG A 1 115 ? -11.031 -12.677 4.413 1.00 63.00 115 ARG A C 1
ATOM 911 O O . ARG A 1 115 ? -12.145 -12.179 4.272 1.00 63.00 115 ARG A O 1
ATOM 918 N N . PRO A 1 116 ? -10.565 -13.683 3.660 1.00 54.34 116 PRO A N 1
ATOM 919 C CA . PRO A 1 116 ? -9.227 -14.264 3.748 1.00 54.34 116 PRO A CA 1
ATOM 920 C C . PRO A 1 116 ? -8.183 -13.335 3.107 1.00 54.34 116 PRO A C 1
ATOM 922 O O . PRO A 1 116 ? -8.421 -12.763 2.048 1.00 54.34 116 PRO A O 1
ATOM 925 N N . LEU A 1 117 ? -7.005 -13.215 3.728 1.00 64.12 117 LEU A N 1
ATOM 926 C CA . LEU A 1 117 ? -5.811 -12.875 2.960 1.00 64.12 117 LEU A CA 1
ATOM 927 C C . LEU A 1 117 ? -5.589 -14.071 2.039 1.00 64.12 117 LEU A C 1
ATOM 929 O O . LEU A 1 117 ? -5.274 -15.158 2.528 1.00 64.12 117 LEU A O 1
ATOM 933 N N . THR A 1 118 ? -5.832 -13.909 0.741 1.00 67.69 118 THR A N 1
ATOM 934 C CA . THR A 1 118 ? -5.527 -14.953 -0.235 1.00 67.69 118 THR A CA 1
ATOM 935 C C . THR A 1 118 ? -4.030 -15.206 -0.162 1.00 67.69 118 THR A C 1
ATOM 937 O O . THR A 1 118 ? -3.221 -14.379 -0.587 1.00 67.69 118 THR A O 1
ATOM 940 N N . LEU A 1 119 ? -3.645 -16.317 0.466 1.00 72.06 119 LEU A N 1
ATOM 941 C CA . LEU A 1 119 ? -2.245 -16.689 0.563 1.00 72.06 119 LEU A CA 1
ATOM 942 C C . LEU A 1 119 ? -1.763 -17.029 -0.841 1.00 72.06 119 LEU A C 1
ATOM 944 O O . LEU A 1 119 ? -2.301 -17.918 -1.500 1.00 72.06 119 LEU A O 1
ATOM 948 N N . THR A 1 120 ? -0.754 -16.295 -1.295 1.00 79.81 120 THR A N 1
ATOM 949 C CA . THR A 1 120 ? -0.104 -16.539 -2.577 1.00 79.81 120 THR A CA 1
ATOM 950 C C . THR A 1 120 ? 0.459 -17.959 -2.596 1.00 79.81 120 THR A C 1
ATOM 952 O O . THR A 1 120 ? 1.204 -18.343 -1.692 1.00 79.81 120 THR A O 1
ATOM 955 N N . SER A 1 121 ? 0.121 -18.743 -3.620 1.00 88.44 121 SER A N 1
ATOM 956 C CA . SER A 1 121 ? 0.677 -20.085 -3.773 1.00 88.44 121 SER A CA 1
ATOM 957 C C . SER A 1 121 ? 2.167 -20.013 -4.127 1.00 88.44 121 SER A C 1
ATOM 959 O O . SER A 1 121 ? 2.652 -19.028 -4.693 1.00 88.44 121 SER A O 1
ATOM 961 N N . MET A 1 122 ? 2.912 -21.084 -3.843 1.00 89.94 122 MET A N 1
ATOM 962 C CA . MET A 1 122 ? 4.310 -21.187 -4.285 1.00 89.94 122 MET A CA 1
ATOM 963 C C . MET A 1 122 ? 4.446 -21.116 -5.811 1.00 89.94 122 MET A C 1
ATOM 965 O O . MET A 1 122 ? 5.463 -20.647 -6.315 1.00 89.94 122 MET A O 1
ATOM 969 N N . GLU A 1 123 ? 3.427 -21.557 -6.547 1.00 92.44 123 GLU A N 1
ATOM 970 C CA . GLU A 1 123 ? 3.370 -21.435 -8.002 1.00 92.44 123 GLU A CA 1
ATOM 971 C C . GLU A 1 123 ? 3.304 -19.967 -8.431 1.00 92.44 123 GLU A C 1
ATOM 973 O O . GLU A 1 123 ? 4.110 -19.534 -9.252 1.00 92.44 123 GLU A O 1
ATOM 978 N N . THR A 1 124 ? 2.439 -19.169 -7.804 1.00 92.12 124 THR A N 1
ATOM 979 C CA . THR A 1 124 ? 2.358 -17.728 -8.062 1.00 92.12 124 THR A CA 1
ATOM 980 C C . THR A 1 124 ? 3.650 -17.005 -7.675 1.00 92.12 124 THR A C 1
ATOM 982 O O . THR A 1 124 ? 4.096 -16.122 -8.404 1.00 92.12 124 THR A O 1
ATOM 985 N N . ILE A 1 125 ? 4.307 -17.399 -6.576 1.00 92.62 125 ILE A N 1
ATOM 986 C CA . ILE A 1 125 ? 5.623 -16.852 -6.198 1.00 92.62 125 ILE A CA 1
ATOM 987 C C . ILE A 1 125 ? 6.660 -17.135 -7.293 1.00 92.62 125 ILE A C 1
ATOM 989 O O . ILE A 1 125 ? 7.390 -16.227 -7.689 1.00 92.62 125 ILE A O 1
ATOM 993 N N . ARG A 1 126 ? 6.712 -18.367 -7.817 1.00 94.31 126 ARG A N 1
ATOM 994 C CA . ARG A 1 126 ? 7.628 -18.743 -8.908 1.00 94.31 126 ARG A CA 1
ATOM 995 C C . ARG A 1 126 ? 7.317 -17.994 -10.202 1.00 94.31 126 ARG A C 1
ATOM 997 O O . ARG A 1 126 ? 8.243 -17.512 -10.849 1.00 94.31 126 ARG A O 1
ATOM 1004 N N . LEU A 1 127 ? 6.038 -17.863 -10.549 1.00 95.06 127 LEU A N 1
ATOM 1005 C CA . LEU A 1 127 ? 5.589 -17.106 -11.715 1.00 95.06 127 LEU A CA 1
ATOM 1006 C C . LEU A 1 127 ? 6.023 -15.639 -11.616 1.00 95.06 127 LEU A C 1
ATOM 1008 O O . LEU A 1 127 ? 6.707 -15.144 -12.510 1.00 95.06 127 LEU A O 1
ATOM 1012 N N . ASN A 1 128 ? 5.716 -14.974 -10.501 1.00 94.94 128 ASN A N 1
ATOM 1013 C CA . ASN A 1 128 ? 6.110 -13.586 -10.275 1.00 94.94 128 ASN A CA 1
ATOM 1014 C C . ASN A 1 128 ? 7.633 -13.422 -10.275 1.00 94.94 128 ASN A C 1
ATOM 1016 O O . ASN A 1 128 ? 8.138 -12.476 -10.870 1.00 94.94 128 ASN A O 1
ATOM 1020 N N . CYS A 1 129 ? 8.375 -14.353 -9.667 1.00 95.00 129 CYS A N 1
ATOM 1021 C CA . CYS A 1 129 ? 9.838 -14.358 -9.704 1.00 95.00 129 CYS A CA 1
ATOM 1022 C C . CYS A 1 129 ? 10.364 -14.389 -11.150 1.00 95.00 129 CYS A C 1
ATOM 1024 O O . CYS A 1 129 ? 11.209 -13.575 -11.518 1.00 95.00 129 CYS A O 1
ATOM 1026 N N . GLY A 1 130 ? 9.801 -15.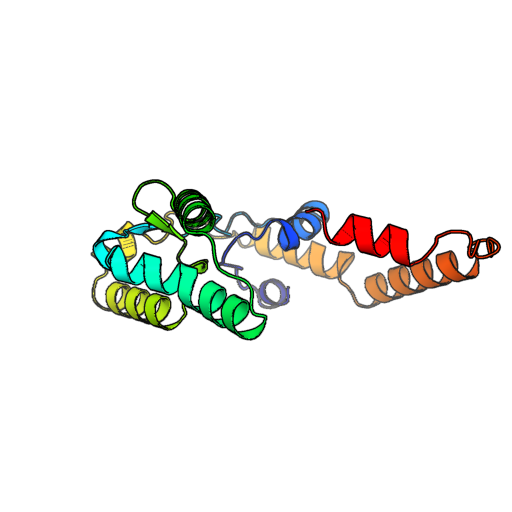256 -12.001 1.00 95.06 130 GLY A N 1
ATOM 1027 C CA . GLY A 1 130 ? 10.152 -15.333 -13.420 1.00 95.06 130 GLY A CA 1
ATOM 1028 C C . GLY A 1 130 ? 9.814 -14.062 -14.207 1.00 95.06 130 GLY A C 1
ATOM 1029 O O . GLY A 1 130 ? 10.599 -13.635 -15.052 1.00 95.06 130 GLY A O 1
ATOM 1030 N N . VAL A 1 131 ? 8.676 -13.422 -13.919 1.00 95.12 131 VAL A N 1
ATOM 1031 C CA . VAL A 1 131 ? 8.318 -12.125 -14.519 1.00 95.12 131 VAL A CA 1
ATOM 1032 C C . VAL A 1 131 ? 9.303 -11.041 -14.087 1.00 95.12 131 VAL A C 1
ATOM 1034 O O . VAL A 1 131 ? 9.802 -10.307 -14.937 1.00 95.12 131 VAL A O 1
ATOM 1037 N N . VAL A 1 132 ? 9.640 -10.966 -12.796 1.00 93.62 132 VAL A N 1
ATOM 1038 C CA . VAL A 1 132 ? 10.588 -9.971 -12.278 1.00 93.62 132 VAL A CA 1
ATOM 1039 C C . VAL A 1 132 ? 11.972 -10.145 -12.891 1.00 93.62 132 VAL A C 1
ATOM 1041 O O . VAL A 1 132 ? 12.550 -9.172 -13.369 1.00 93.62 132 VAL A O 1
ATOM 1044 N N . ALA A 1 133 ? 12.468 -11.381 -12.952 1.00 93.50 133 ALA A N 1
ATOM 1045 C CA . ALA A 1 133 ? 13.755 -11.698 -13.560 1.00 93.50 133 ALA A CA 1
ATOM 1046 C C . ALA A 1 133 ? 13.824 -11.357 -15.059 1.00 93.50 133 ALA A C 1
ATOM 1048 O O . ALA A 1 133 ? 14.912 -11.142 -15.577 1.00 93.50 133 ALA A O 1
ATOM 1049 N N . ARG A 1 134 ? 12.687 -11.305 -15.763 1.00 93.25 134 ARG A N 1
ATOM 1050 C CA . ARG A 1 134 ? 12.633 -10.994 -17.198 1.00 93.25 134 ARG A CA 1
ATOM 1051 C C . ARG A 1 134 ? 12.387 -9.512 -17.481 1.00 93.25 134 ARG A C 1
ATOM 1053 O O . ARG A 1 134 ? 13.069 -8.922 -18.312 1.00 93.25 134 ARG A O 1
ATOM 1060 N N . GLU A 1 135 ? 11.396 -8.913 -16.827 1.00 92.50 135 GLU A N 1
ATOM 1061 C CA . GLU A 1 135 ? 10.916 -7.560 -17.150 1.00 92.50 135 GLU A CA 1
ATOM 1062 C C . GLU A 1 135 ? 11.622 -6.452 -16.364 1.00 92.50 135 GLU A C 1
ATOM 1064 O O . GLU A 1 135 ? 11.583 -5.287 -16.772 1.00 92.50 135 GLU A O 1
ATOM 1069 N N . TYR A 1 136 ? 12.266 -6.812 -15.252 1.00 90.81 136 TYR A N 1
ATOM 1070 C CA . TYR A 1 136 ? 12.907 -5.885 -14.320 1.00 90.81 136 TYR A CA 1
ATOM 1071 C C . TYR A 1 136 ? 14.360 -6.281 -14.022 1.00 90.81 136 TYR A C 1
ATOM 1073 O O . TYR A 1 136 ? 14.906 -5.913 -12.982 1.00 90.81 136 TYR A O 1
ATOM 1081 N N . SER A 1 137 ? 14.992 -7.027 -14.934 1.00 91.56 137 SER A N 1
ATOM 1082 C CA . SER A 1 137 ? 16.432 -7.272 -14.894 1.00 91.56 137 SER A CA 1
ATOM 1083 C C . SER A 1 137 ? 17.230 -6.018 -15.234 1.00 91.56 137 SER A C 1
ATOM 1085 O O . SER A 1 137 ? 16.726 -5.076 -15.860 1.00 91.56 137 SER A O 1
ATOM 1087 N N . LEU A 1 138 ? 18.507 -6.026 -14.855 1.00 92.38 138 LEU A N 1
ATOM 1088 C CA . LEU A 1 138 ? 19.429 -4.946 -15.185 1.00 92.38 138 LEU A CA 1
ATOM 1089 C C . LEU A 1 138 ? 19.579 -4.788 -16.706 1.00 92.38 138 LEU A C 1
ATOM 1091 O O . LEU A 1 138 ? 19.579 -3.671 -17.218 1.00 92.38 138 LEU A O 1
ATOM 1095 N N . GLU A 1 139 ? 19.637 -5.897 -17.439 1.00 94.00 139 GLU A N 1
ATOM 1096 C CA . GLU A 1 139 ? 19.759 -5.929 -18.897 1.00 94.00 139 GLU A CA 1
ATOM 1097 C C . GLU A 1 139 ? 18.528 -5.315 -19.574 1.00 94.00 139 GLU A C 1
ATOM 1099 O O . GLU A 1 139 ? 18.650 -4.526 -20.519 1.00 94.00 139 GLU A O 1
ATOM 1104 N N . ARG A 1 140 ? 17.326 -5.634 -19.072 1.00 93.00 140 ARG A N 1
ATOM 1105 C CA . ARG A 1 140 ? 16.073 -5.065 -19.581 1.00 93.00 140 ARG A CA 1
ATOM 1106 C C . ARG A 1 140 ? 15.984 -3.573 -19.278 1.00 93.00 140 ARG A C 1
ATOM 1108 O O . ARG A 1 140 ? 15.564 -2.808 -20.147 1.00 93.00 140 ARG A O 1
ATOM 1115 N N . TYR A 1 141 ? 16.403 -3.165 -18.081 1.00 92.88 141 TYR A N 1
ATOM 1116 C CA . TYR A 1 141 ? 16.479 -1.759 -17.694 1.00 92.88 141 TYR A CA 1
ATOM 1117 C C . TYR A 1 141 ? 17.431 -0.977 -18.606 1.00 92.88 141 TYR A C 1
ATOM 1119 O O . TYR A 1 141 ? 17.036 0.048 -19.158 1.00 92.88 141 TYR A O 1
ATOM 1127 N N . LEU A 1 142 ? 18.643 -1.492 -18.836 1.00 95.44 142 LEU A N 1
ATOM 1128 C CA . LEU A 1 142 ? 19.628 -0.872 -19.723 1.00 95.44 142 LEU A CA 1
ATOM 1129 C C . LEU A 1 142 ? 19.091 -0.735 -21.150 1.00 95.44 142 LEU A C 1
ATOM 1131 O O . LEU A 1 142 ? 19.203 0.330 -21.750 1.00 95.44 142 LEU A O 1
ATOM 1135 N N . SER A 1 143 ? 18.468 -1.792 -21.674 1.00 94.62 143 SER A N 1
ATOM 1136 C CA . SER A 1 143 ? 17.903 -1.788 -23.026 1.00 94.62 143 SER A CA 1
ATOM 1137 C C . SER A 1 143 ? 16.827 -0.709 -23.184 1.00 94.62 143 SER A C 1
ATOM 1139 O O . SER A 1 143 ? 16.886 0.078 -24.125 1.00 94.62 143 SER A O 1
ATOM 1141 N N . ARG A 1 144 ? 15.890 -0.613 -22.228 1.00 93.25 144 ARG A N 1
ATOM 1142 C CA . ARG A 1 144 ? 14.848 0.431 -22.209 1.00 93.25 144 ARG A CA 1
ATOM 1143 C C . ARG A 1 144 ? 15.440 1.831 -22.092 1.00 93.25 144 ARG A C 1
ATOM 1145 O O . ARG A 1 144 ? 14.983 2.752 -22.758 1.00 93.25 144 ARG A O 1
ATOM 1152 N N . LEU A 1 145 ? 16.455 1.996 -21.248 1.00 95.56 145 LEU A N 1
ATOM 1153 C CA . LEU A 1 145 ? 17.117 3.280 -21.065 1.00 95.56 145 LEU A CA 1
ATOM 1154 C C . LEU A 1 145 ? 17.766 3.749 -22.375 1.00 95.56 145 LEU A C 1
ATOM 1156 O O . LEU A 1 145 ? 17.547 4.883 -22.794 1.00 95.56 145 LEU A O 1
ATOM 1160 N N . LEU A 1 146 ? 18.512 2.868 -23.046 1.00 96.06 146 LEU A N 1
ATOM 1161 C CA . LEU A 1 146 ? 19.132 3.162 -24.339 1.00 96.06 146 LEU A CA 1
ATOM 1162 C C . LEU A 1 146 ? 18.092 3.459 -25.425 1.00 96.06 146 LEU A C 1
ATOM 1164 O O . LEU A 1 146 ? 18.291 4.383 -26.208 1.00 96.06 146 LEU A O 1
ATOM 1168 N N . GLU A 1 147 ? 16.973 2.735 -25.445 1.00 95.62 147 GLU A N 1
ATOM 1169 C CA . GLU A 1 147 ? 15.857 2.989 -26.360 1.00 95.62 147 GLU A CA 1
ATOM 1170 C C . GLU A 1 147 ? 15.278 4.401 -26.164 1.00 95.62 147 GLU A C 1
ATOM 1172 O O . GLU A 1 147 ? 15.153 5.156 -27.131 1.00 95.62 147 GLU A O 1
ATOM 1177 N N . ILE A 1 148 ? 15.030 4.810 -24.915 1.00 93.94 148 ILE A N 1
ATOM 1178 C CA . ILE A 1 148 ? 14.557 6.162 -24.578 1.00 93.94 148 ILE A CA 1
ATOM 1179 C C . ILE A 1 148 ? 15.565 7.221 -25.041 1.00 93.94 148 ILE A C 1
ATOM 1181 O O . ILE A 1 148 ? 15.1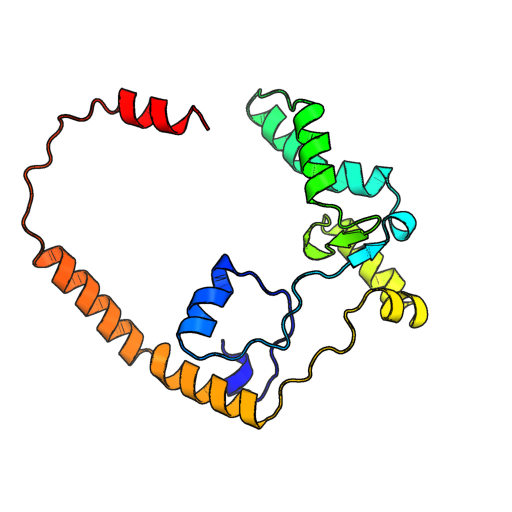84 8.173 -25.725 1.00 93.94 148 ILE A O 1
ATOM 1185 N N . TYR A 1 149 ? 16.854 7.050 -24.727 1.00 94.00 149 TYR A N 1
ATOM 1186 C CA . TYR A 1 149 ? 17.891 7.986 -25.171 1.00 94.00 149 TYR A CA 1
ATOM 1187 C C . TYR A 1 149 ? 17.983 8.059 -26.696 1.00 94.00 149 TYR A C 1
ATOM 1189 O O . TYR A 1 149 ? 18.039 9.155 -27.249 1.00 94.00 149 TYR A O 1
ATOM 1197 N N . SER A 1 150 ? 17.948 6.918 -27.386 1.00 92.88 150 SER A N 1
ATOM 1198 C CA . SER A 1 150 ? 17.986 6.873 -28.851 1.00 92.88 150 SER A CA 1
ATOM 1199 C C . SER A 1 150 ? 16.779 7.571 -29.478 1.00 92.88 150 SER A C 1
ATOM 1201 O O . SER A 1 150 ? 16.933 8.280 -30.473 1.00 92.88 150 SER A O 1
ATOM 1203 N N . THR A 1 151 ? 15.605 7.452 -28.851 1.00 93.06 151 THR A N 1
ATOM 1204 C CA . THR A 1 151 ? 14.372 8.121 -29.275 1.00 93.06 151 THR A CA 1
ATOM 1205 C C . THR A 1 151 ? 14.490 9.633 -29.122 1.00 93.06 151 THR A C 1
ATOM 1207 O O . THR A 1 151 ? 14.139 10.359 -30.043 1.00 93.06 151 THR A O 1
ATOM 1210 N N . ILE A 1 152 ? 15.033 10.120 -28.000 1.00 92.25 152 ILE A N 1
ATOM 1211 C CA . ILE A 1 152 ? 15.243 11.559 -27.768 1.00 92.25 152 ILE A CA 1
ATOM 1212 C C . ILE A 1 152 ? 16.268 12.131 -28.751 1.00 92.25 152 ILE A C 1
ATOM 1214 O O . ILE A 1 152 ? 16.039 13.191 -29.322 1.00 92.25 152 ILE A O 1
ATOM 1218 N N . VAL A 1 153 ? 17.385 11.433 -28.970 1.00 91.31 153 VAL A N 1
ATOM 1219 C CA . VAL A 1 153 ? 18.444 11.884 -29.890 1.00 91.31 153 VAL A CA 1
ATOM 1220 C C . VAL A 1 153 ? 17.965 11.890 -31.342 1.00 91.31 153 VAL A C 1
ATOM 1222 O O . VAL A 1 153 ? 18.353 12.765 -32.111 1.00 91.31 153 VAL A O 1
ATOM 1225 N N . SER A 1 154 ? 17.120 10.928 -31.717 1.00 87.38 154 SER A N 1
ATOM 1226 C CA . SER A 1 154 ? 16.571 10.819 -33.075 1.00 87.38 154 SER A CA 1
ATOM 1227 C C . SER A 1 154 ? 15.303 11.651 -33.276 1.00 87.38 154 SER A C 1
ATOM 1229 O O . SER A 1 154 ? 14.803 11.737 -34.399 1.00 87.38 154 SER A O 1
ATOM 1231 N N . ALA A 1 155 ? 14.758 12.246 -32.211 1.00 85.38 155 ALA A N 1
ATOM 1232 C CA . ALA A 1 155 ? 13.594 13.105 -32.312 1.00 85.38 155 ALA A CA 1
ATOM 1233 C C . ALA A 1 155 ? 13.977 14.373 -33.091 1.00 85.38 155 ALA A C 1
ATOM 1235 O O . ALA A 1 155 ? 14.976 15.019 -32.763 1.00 85.38 155 ALA A O 1
ATOM 1236 N N . PRO A 1 156 ? 13.208 14.760 -34.121 1.00 77.44 156 PRO A N 1
ATOM 1237 C CA . PRO A 1 156 ? 13.480 15.988 -34.843 1.00 77.44 156 PRO A CA 1
ATOM 1238 C C . PRO A 1 156 ? 13.408 17.170 -33.875 1.00 77.44 156 PRO A C 1
ATOM 1240 O O . PRO A 1 156 ? 12.418 17.339 -33.161 1.00 77.44 156 PRO A O 1
ATOM 1243 N N . SER A 1 157 ? 14.451 17.999 -33.875 1.00 65.06 157 SER A N 1
ATOM 1244 C CA . SER A 1 157 ? 14.470 19.278 -33.171 1.00 65.06 157 SER A CA 1
ATOM 1245 C C . SER A 1 157 ? 13.406 20.189 -33.779 1.00 65.06 157 SER A C 1
ATOM 1247 O O . SER A 1 157 ? 13.674 20.953 -34.705 1.00 65.06 157 SER A O 1
ATOM 1249 N N . GLY A 1 158 ? 12.172 20.092 -33.290 1.00 59.94 158 GLY A N 1
ATOM 1250 C CA . GLY A 1 158 ? 11.167 21.108 -33.547 1.00 59.94 158 GLY A CA 1
ATOM 1251 C C . GLY A 1 158 ? 11.710 22.428 -33.019 1.00 59.94 158 GLY A C 1
ATOM 1252 O O . GLY A 1 158 ? 12.180 22.482 -31.881 1.00 59.94 158 GLY A O 1
ATOM 1253 N N . ALA A 1 159 ? 11.688 23.481 -33.840 1.00 54.03 159 ALA A N 1
ATOM 1254 C CA . ALA A 1 159 ? 11.943 24.828 -33.352 1.00 54.03 159 ALA A CA 1
ATOM 1255 C C . ALA A 1 159 ? 11.064 25.024 -32.114 1.00 54.03 159 ALA A C 1
ATOM 1257 O O . ALA A 1 159 ? 9.840 24.920 -32.216 1.00 54.03 159 ALA A O 1
ATOM 1258 N N . ALA A 1 160 ? 11.684 25.215 -30.947 1.00 55.53 160 ALA A N 1
ATOM 1259 C CA . ALA A 1 160 ? 10.957 25.532 -29.734 1.00 55.53 160 ALA A CA 1
ATOM 1260 C C . ALA A 1 160 ? 10.199 26.825 -30.021 1.00 55.53 160 ALA A C 1
ATOM 1262 O O . ALA A 1 160 ? 10.772 27.915 -30.032 1.00 55.53 160 ALA A O 1
ATOM 1263 N N . SER A 1 161 ? 8.919 26.692 -30.354 1.00 52.38 161 SER A N 1
ATOM 1264 C CA . SER A 1 161 ? 8.046 27.830 -30.508 1.00 52.38 161 SER A CA 1
ATOM 1265 C C . SER A 1 161 ? 7.911 28.426 -29.117 1.00 52.38 161 SER A C 1
ATOM 1267 O O . SER A 1 161 ? 7.146 27.942 -28.287 1.00 52.38 161 SER A O 1
ATOM 1269 N N . LEU A 1 162 ? 8.659 29.496 -28.861 1.00 53.72 162 LEU A N 1
ATOM 1270 C CA . LEU A 1 162 ? 8.448 30.417 -27.746 1.00 53.72 162 LEU A CA 1
ATOM 1271 C C . LEU A 1 162 ? 7.096 31.162 -27.881 1.00 53.72 162 LEU A C 1
ATOM 1273 O O . LEU A 1 162 ? 6.943 32.260 -27.361 1.00 53.72 162 LEU A O 1
ATOM 1277 N N . ALA A 1 163 ? 6.108 30.599 -28.588 1.00 45.59 163 ALA A N 1
ATOM 1278 C CA . ALA A 1 163 ? 4.775 31.165 -28.775 1.00 45.59 163 ALA A CA 1
ATOM 1279 C C . ALA A 1 163 ? 3.763 30.661 -27.731 1.00 45.59 163 ALA A C 1
ATOM 1281 O O . ALA A 1 163 ? 2.563 30.651 -27.983 1.00 45.59 163 ALA A O 1
ATOM 1282 N N . GLY A 1 164 ? 4.234 30.236 -26.560 1.00 53.59 164 GLY A N 1
ATOM 1283 C CA . GLY A 1 164 ? 3.403 30.115 -25.370 1.00 53.59 164 GLY A CA 1
ATOM 1284 C C . GLY A 1 164 ? 3.846 31.183 -24.387 1.00 53.59 164 GLY A C 1
ATOM 1285 O O . GLY A 1 164 ? 4.920 31.054 -23.802 1.00 53.59 164 GLY A O 1
ATOM 1286 N N . ASN A 1 165 ? 3.050 32.241 -24.210 1.00 60.00 165 ASN A N 1
ATOM 1287 C CA . ASN A 1 165 ? 3.230 33.144 -23.077 1.00 60.00 165 ASN A CA 1
ATOM 1288 C C . ASN A 1 165 ? 3.215 32.262 -21.826 1.00 60.00 165 ASN A C 1
ATOM 1290 O O . ASN A 1 165 ? 2.203 31.636 -21.521 1.00 60.00 165 ASN A O 1
ATOM 1294 N N . SER A 1 166 ? 4.331 32.180 -21.106 1.00 57.66 166 SER A N 1
ATOM 1295 C CA . SER A 1 166 ? 4.454 31.375 -19.881 1.00 57.66 166 SER A CA 1
ATOM 1296 C C . SER A 1 166 ? 3.349 31.687 -18.862 1.00 57.66 166 SER A C 1
ATOM 1298 O O . SER A 1 166 ? 2.973 30.834 -18.062 1.00 57.66 166 SER A O 1
ATOM 1300 N N . LEU A 1 167 ? 2.773 32.888 -18.954 1.00 55.97 167 LEU A N 1
ATOM 1301 C CA . LEU A 1 167 ? 1.613 33.346 -18.204 1.00 55.97 167 LEU A CA 1
ATOM 1302 C C . LEU A 1 167 ? 0.324 32.547 -18.474 1.00 55.97 167 LEU A C 1
ATOM 1304 O O . LEU A 1 167 ? -0.490 32.406 -17.566 1.00 55.97 167 LEU A O 1
ATOM 1308 N N . ASP A 1 168 ? 0.118 32.042 -19.689 1.00 61.03 168 ASP A N 1
ATOM 1309 C CA . ASP A 1 168 ? -1.109 31.334 -20.074 1.00 61.03 168 ASP A CA 1
ATOM 1310 C C . ASP A 1 168 ? -1.086 29.884 -19.578 1.00 61.03 168 ASP A C 1
ATOM 1312 O O . ASP A 1 168 ? -2.064 29.421 -18.995 1.00 61.03 168 ASP A O 1
ATOM 1316 N N . ILE A 1 169 ? 0.077 29.228 -19.650 1.00 59.84 169 ILE A N 1
ATOM 1317 C CA . 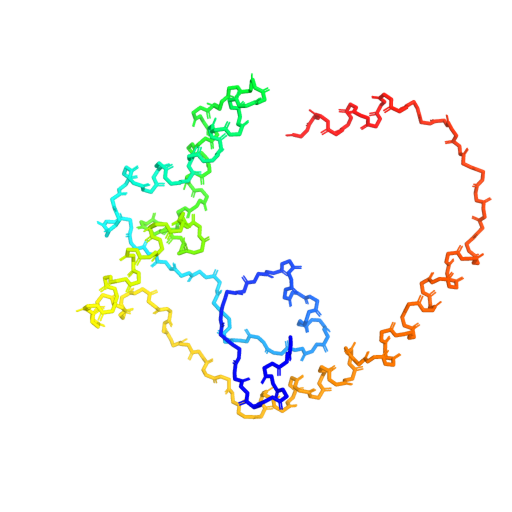ILE A 1 169 ? 0.313 27.909 -19.034 1.00 59.84 169 ILE A CA 1
ATOM 1318 C C . ILE A 1 169 ? 0.152 27.996 -17.506 1.00 59.84 169 ILE A C 1
ATOM 1320 O O . ILE A 1 169 ? -0.433 27.117 -16.874 1.00 59.84 169 ILE A O 1
ATOM 1324 N N . PHE A 1 170 ? 0.630 29.086 -16.895 1.00 5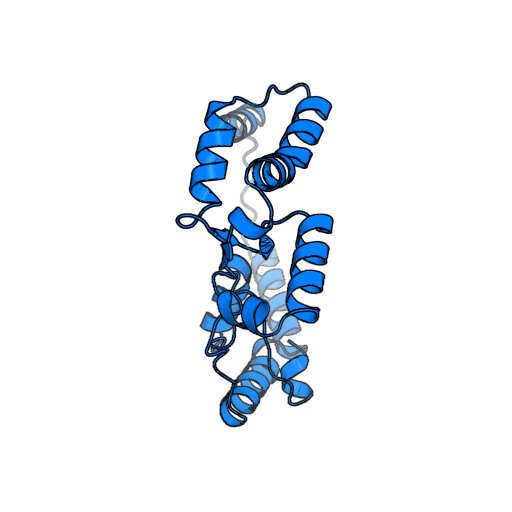6.16 170 PHE A N 1
ATOM 1325 C CA . PHE A 1 170 ? 0.512 29.303 -15.451 1.00 56.16 170 PHE A CA 1
ATOM 1326 C C . PHE A 1 170 ? -0.940 29.545 -15.000 1.00 56.16 170 PHE A C 1
ATOM 1328 O O . PHE A 1 170 ? -1.329 29.122 -13.912 1.00 56.16 170 PHE A O 1
ATOM 1335 N N . LYS A 1 171 ? -1.764 30.193 -15.836 1.00 58.25 171 LYS A N 1
ATOM 1336 C CA . LYS A 1 171 ? -3.200 30.389 -15.573 1.00 58.25 171 LYS A CA 1
ATOM 1337 C C . LYS A 1 171 ? -3.999 29.094 -15.696 1.00 58.25 171 LYS A C 1
ATOM 1339 O O . LYS A 1 171 ? -4.921 28.894 -14.910 1.00 58.25 171 LYS A O 1
ATOM 1344 N N . GLU A 1 172 ? -3.639 28.216 -16.628 1.00 58.72 172 GLU A N 1
ATOM 1345 C CA . GLU A 1 172 ? -4.281 26.904 -16.786 1.00 58.72 172 GLU A CA 1
ATOM 1346 C C . GLU A 1 172 ? -4.053 26.003 -15.560 1.00 58.72 172 GLU A C 1
ATOM 1348 O O . GLU A 1 172 ? -4.971 25.323 -15.105 1.00 58.72 172 GLU A O 1
ATOM 1353 N N . PHE A 1 173 ? -2.865 26.072 -14.950 1.00 52.84 173 PHE A N 1
ATOM 1354 C CA . PHE A 1 173 ? -2.519 25.300 -13.750 1.00 52.84 173 PHE A CA 1
ATOM 1355 C C . PHE A 1 173 ? -3.208 25.768 -12.457 1.00 52.84 173 PHE A C 1
ATOM 1357 O O . PHE A 1 173 ? -3.302 24.995 -11.507 1.00 52.84 173 PHE A O 1
ATOM 1364 N N . LEU A 1 174 ? -3.680 27.016 -12.398 1.00 50.66 174 LEU A N 1
ATOM 1365 C CA . LEU A 1 174 ? -4.303 27.606 -11.203 1.00 50.66 174 LEU A CA 1
ATOM 1366 C C . LEU A 1 174 ? -5.841 27.543 -11.203 1.00 50.66 174 LEU A C 1
ATOM 1368 O O . LEU A 1 174 ? -6.463 28.038 -10.262 1.00 50.66 174 LEU A O 1
ATOM 1372 N N . LEU A 1 175 ? -6.461 26.959 -12.235 1.00 47.16 175 LEU A N 1
ATOM 1373 C CA . LEU A 1 175 ? -7.922 26.866 -12.379 1.00 47.16 175 LEU A CA 1
ATOM 1374 C C . LEU A 1 175 ? -8.508 25.459 -12.136 1.00 47.16 175 LEU A C 1
ATOM 1376 O O . LEU A 1 175 ? -9.676 25.226 -12.454 1.00 47.16 175 LEU A O 1
ATOM 1380 N N . ILE A 1 176 ? -7.749 24.553 -11.509 1.00 44.41 176 ILE A N 1
ATOM 1381 C CA . ILE A 1 176 ? -8.248 23.293 -10.914 1.00 44.41 176 ILE A CA 1
ATOM 1382 C C . ILE A 1 176 ? -8.191 23.406 -9.388 1.00 44.41 176 ILE A C 1
ATOM 1384 O O . ILE A 1 176 ? -9.174 22.991 -8.727 1.00 44.41 176 ILE A O 1
#

Radius of gyration: 22.98 Å; chains: 1; bounding box: 40×55×58 Å